Protein AF-A0A937LKW3-F1 (afdb_monomer_lite)

Sequence (77 aa):
MSSSDQIKDLIRTGKKVGYILESDLKKCISDLPIPDQEYIRHTIEGFKIQLITTKKDYDELKYLSGPDAIEFLQNLS

pLDDT: mean 88.68, std 7.1, range [55.19, 95.38]

Radius of gyration: 14.75 Å; chains: 1; bounding box: 40×22×37 Å

Secondary structure (DSSP, 8-state):
--HHHHHHHHHHHHHHHSEEEHHHHHHHHTTS-HHHHHHHHHHHHHTT-EEESSGGG--TTTT--HHHHHHHHHTT-

Foldseek 3Di:
DDLVVQLVVQLVVQLVVQEGEPVSLCVSPVPPPPVVSVVSVVVSVVSSGYHDNDPVRDDPCPPDDPVRVVVVVVVVD

St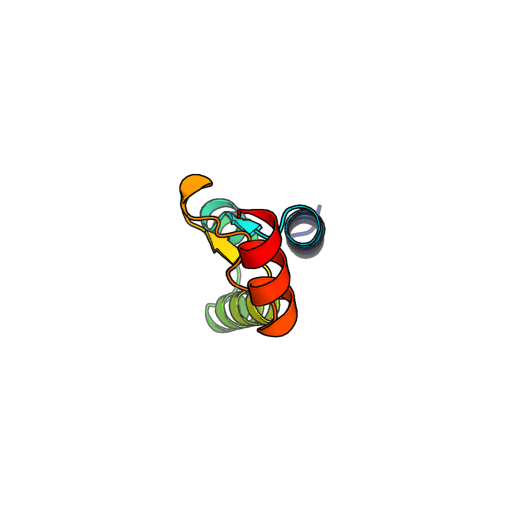ructure (mmCIF, N/CA/C/O backbone):
data_AF-A0A937LKW3-F1
#
_entry.id   AF-A0A937LKW3-F1
#
loop_
_atom_site.group_PDB
_atom_site.id
_atom_site.type_symbol
_atom_site.label_atom_id
_atom_site.label_alt_id
_atom_site.label_comp_id
_atom_site.label_asym_id
_atom_site.label_entity_id
_atom_site.label_seq_id
_atom_site.pdbx_PDB_ins_code
_atom_site.Cartn_x
_atom_site.Cartn_y
_atom_site.Cartn_z
_atom_site.occupancy
_atom_site.B_iso_or_equiv
_atom_site.auth_seq_id
_atom_site.auth_comp_id
_atom_site.auth_asym_id
_atom_site.auth_atom_id
_atom_site.pdbx_PDB_model_num
ATOM 1 N N . MET A 1 1 ? 18.593 -9.108 -0.602 1.00 59.31 1 MET A N 1
ATOM 2 C CA . MET A 1 1 ? 17.123 -9.267 -0.646 1.00 59.31 1 MET A CA 1
ATOM 3 C C . MET A 1 1 ? 16.679 -8.993 -2.065 1.00 59.31 1 MET A C 1
ATOM 5 O O . MET A 1 1 ? 17.223 -8.072 -2.663 1.00 59.31 1 MET A O 1
ATOM 9 N N . SER A 1 2 ? 15.787 -9.810 -2.623 1.00 77.56 2 SER A N 1
ATOM 10 C CA . SER A 1 2 ? 15.253 -9.552 -3.964 1.00 77.56 2 SER A CA 1
ATOM 11 C C . SER A 1 2 ? 14.196 -8.441 -3.909 1.00 77.56 2 SER A C 1
ATOM 13 O O . SER A 1 2 ? 13.563 -8.250 -2.867 1.00 77.56 2 SER A O 1
ATOM 15 N N . SER A 1 3 ? 13.952 -7.739 -5.018 1.00 73.81 3 SER A N 1
ATOM 16 C CA . SER A 1 3 ? 12.872 -6.740 -5.104 1.00 73.81 3 SER A CA 1
ATOM 17 C C . SER A 1 3 ? 11.498 -7.358 -4.796 1.00 73.81 3 SER A C 1
ATOM 19 O O . SER A 1 3 ? 10.631 -6.710 -4.216 1.00 73.81 3 SER A O 1
ATOM 21 N N . SER A 1 4 ? 11.319 -8.655 -5.083 1.00 80.06 4 SER A N 1
ATOM 22 C CA . SER A 1 4 ? 10.108 -9.407 -4.724 1.00 80.06 4 SER A CA 1
ATOM 23 C C . SER A 1 4 ? 9.907 -9.516 -3.210 1.00 80.06 4 SER A C 1
ATOM 25 O O . SER A 1 4 ? 8.778 -9.403 -2.730 1.00 80.06 4 SER A O 1
ATOM 27 N N . ASP A 1 5 ? 10.984 -9.710 -2.446 1.00 86.88 5 ASP A N 1
ATOM 28 C CA . ASP A 1 5 ? 10.905 -9.817 -0.985 1.00 86.88 5 ASP A CA 1
ATOM 29 C C . ASP A 1 5 ? 10.540 -8.469 -0.358 1.00 86.88 5 ASP A C 1
ATOM 31 O O . ASP A 1 5 ? 9.671 -8.408 0.510 1.00 86.88 5 ASP A O 1
ATOM 35 N N . GLN A 1 6 ? 11.118 -7.378 -0.870 1.00 87.81 6 GLN A N 1
ATOM 36 C CA . GLN A 1 6 ? 10.819 -6.019 -0.410 1.00 87.81 6 GLN A CA 1
ATOM 37 C C . GLN A 1 6 ? 9.351 -5.644 -0.640 1.00 87.81 6 GLN A C 1
ATOM 39 O O . GLN A 1 6 ? 8.695 -5.133 0.266 1.00 87.81 6 GLN A O 1
ATOM 44 N N . ILE A 1 7 ? 8.803 -5.960 -1.819 1.00 88.12 7 ILE A N 1
ATOM 45 C CA . ILE A 1 7 ? 7.388 -5.712 -2.130 1.00 88.12 7 ILE A CA 1
ATOM 46 C C . ILE A 1 7 ? 6.480 -6.538 -1.209 1.00 88.12 7 ILE A C 1
ATOM 48 O O . ILE A 1 7 ? 5.497 -6.018 -0.678 1.00 88.12 7 ILE A O 1
ATOM 52 N N . LYS A 1 8 ? 6.805 -7.817 -0.972 1.00 90.31 8 LYS A N 1
ATOM 53 C CA . LYS A 1 8 ? 6.027 -8.675 -0.061 1.00 90.31 8 LYS A CA 1
ATOM 54 C C . LYS A 1 8 ? 6.010 -8.119 1.358 1.00 90.31 8 LYS A C 1
ATOM 56 O O . LYS A 1 8 ? 4.950 -8.102 1.985 1.00 90.31 8 LYS A O 1
ATOM 61 N N . ASP A 1 9 ? 7.151 -7.666 1.859 1.00 91.69 9 ASP A N 1
ATOM 62 C CA . ASP A 1 9 ? 7.251 -7.108 3.206 1.00 91.69 9 ASP A CA 1
ATOM 63 C C . ASP A 1 9 ? 6.540 -5.754 3.322 1.00 91.69 9 ASP A C 1
ATOM 65 O O . ASP A 1 9 ? 5.868 -5.501 4.329 1.00 91.69 9 ASP A O 1
ATOM 69 N N . LEU A 1 10 ? 6.571 -4.937 2.264 1.00 92.69 10 LEU A N 1
ATOM 70 C CA . LEU A 1 10 ? 5.799 -3.697 2.185 1.00 92.69 10 LEU A CA 1
ATOM 71 C C . LEU A 1 10 ? 4.290 -3.975 2.242 1.00 92.69 10 LEU A C 1
ATOM 73 O O . LEU A 1 10 ? 3.587 -3.380 3.056 1.00 92.69 10 LEU A O 1
ATOM 77 N N . ILE A 1 11 ? 3.797 -4.939 1.455 1.00 91.31 11 ILE A N 1
ATOM 78 C CA . ILE A 1 11 ? 2.381 -5.340 1.459 1.00 91.31 11 ILE A CA 1
ATOM 79 C C . ILE A 1 11 ? 1.977 -5.923 2.817 1.00 91.31 11 ILE A C 1
ATOM 81 O O . ILE A 1 11 ? 0.914 -5.591 3.337 1.00 91.31 11 ILE A O 1
ATOM 85 N N . ARG A 1 12 ? 2.812 -6.774 3.429 1.00 93.19 12 ARG A N 1
ATOM 86 C CA . ARG A 1 12 ? 2.548 -7.331 4.770 1.00 93.19 12 ARG A CA 1
ATOM 87 C C . ARG A 1 12 ? 2.431 -6.242 5.825 1.00 93.19 12 ARG A C 1
ATOM 89 O O . ARG A 1 12 ? 1.555 -6.326 6.682 1.00 93.19 12 ARG A O 1
ATOM 96 N N . THR A 1 13 ? 3.310 -5.247 5.767 1.00 91.75 13 THR A N 1
ATOM 97 C CA . THR A 1 13 ? 3.265 -4.099 6.675 1.00 91.75 13 THR A CA 1
ATOM 98 C C . THR A 1 13 ? 1.998 -3.295 6.419 1.00 91.75 13 THR A C 1
ATOM 100 O O . THR A 1 13 ? 1.229 -3.082 7.352 1.00 91.75 13 THR A O 1
ATOM 103 N N . GLY A 1 14 ? 1.708 -2.978 5.155 1.00 91.56 14 GLY A N 1
ATOM 104 C CA . GLY A 1 14 ? 0.505 -2.257 4.750 1.00 91.56 14 GLY A CA 1
ATOM 105 C C . GLY A 1 14 ? -0.794 -2.918 5.200 1.00 91.56 14 GLY A C 1
ATOM 106 O O . GLY A 1 14 ? -1.681 -2.234 5.690 1.00 91.56 14 GLY A O 1
ATOM 107 N N . LYS A 1 15 ? -0.887 -4.254 5.154 1.00 90.75 15 LYS A N 1
ATOM 108 C CA . LYS A 1 15 ? -2.052 -4.992 5.679 1.00 90.75 15 LYS A CA 1
ATOM 109 C C . LYS A 1 15 ? -2.251 -4.843 7.187 1.00 90.75 15 LYS A C 1
ATOM 111 O O . LYS A 1 15 ? -3.378 -4.958 7.650 1.00 90.75 15 LYS A O 1
ATOM 116 N N . LYS A 1 16 ? -1.179 -4.632 7.955 1.00 89.94 16 LYS A N 1
ATOM 117 C CA . LYS A 1 16 ? -1.265 -4.448 9.411 1.00 89.94 16 LYS A CA 1
ATOM 118 C C . LYS A 1 16 ? -1.659 -3.025 9.791 1.00 89.94 16 LYS A C 1
ATOM 120 O O . LYS A 1 16 ? -2.373 -2.856 10.768 1.00 89.94 16 LYS A O 1
ATOM 125 N N . VAL A 1 17 ? -1.162 -2.026 9.057 1.00 90.25 17 VAL A N 1
ATOM 126 C CA . VAL A 1 17 ? -1.390 -0.604 9.375 1.00 90.25 17 VAL A CA 1
ATOM 127 C C . VAL A 1 17 ? -2.516 0.049 8.570 1.00 90.25 17 VAL A C 1
ATOM 129 O O . VAL A 1 17 ? -2.933 1.143 8.919 1.00 90.25 17 VAL A O 1
ATOM 132 N N . GLY A 1 18 ? -2.992 -0.587 7.498 1.00 90.69 18 GLY A N 1
ATOM 133 C CA . GLY A 1 18 ? -4.052 -0.078 6.619 1.00 90.69 18 GLY A CA 1
ATOM 134 C C . GLY A 1 18 ? -3.567 0.768 5.433 1.00 90.69 18 GLY A C 1
ATOM 135 O O . GLY A 1 18 ? -4.353 1.051 4.527 1.00 90.69 18 GLY A O 1
ATOM 136 N N . TYR A 1 19 ? -2.282 1.139 5.379 1.00 94.12 19 TYR A N 1
ATOM 137 C CA . TYR A 1 19 ? -1.726 1.983 4.316 1.00 94.12 19 TYR A CA 1
ATOM 138 C C . TYR A 1 19 ? -0.270 1.665 3.947 1.00 94.12 19 TYR A C 1
ATOM 140 O O . TYR A 1 19 ? 0.475 1.050 4.706 1.00 94.12 19 TYR A O 1
ATOM 148 N N . ILE A 1 20 ? 0.151 2.151 2.780 1.00 95.38 20 ILE A N 1
ATOM 149 C CA . ILE A 1 20 ? 1.525 2.164 2.275 1.00 95.38 20 ILE A CA 1
ATOM 150 C C . ILE A 1 20 ? 1.840 3.580 1.782 1.00 95.38 20 ILE A C 1
ATOM 152 O O . ILE A 1 20 ? 1.029 4.202 1.097 1.00 95.38 20 ILE A O 1
ATOM 156 N N . LEU A 1 21 ? 3.033 4.083 2.107 1.00 95.31 21 LEU A N 1
ATOM 157 C CA . LEU A 1 21 ? 3.516 5.347 1.555 1.00 95.31 21 LEU A CA 1
ATOM 158 C C . LEU A 1 21 ? 3.876 5.171 0.078 1.00 95.31 21 LEU A C 1
ATOM 160 O O . LEU A 1 21 ? 4.656 4.285 -0.280 1.00 95.31 21 LEU A O 1
ATOM 164 N N . GLU A 1 22 ? 3.366 6.051 -0.781 1.00 94.31 22 GLU A N 1
ATOM 165 C CA . GLU A 1 22 ? 3.663 6.015 -2.218 1.00 94.31 22 GLU A CA 1
ATOM 166 C C . GLU A 1 22 ? 5.161 6.109 -2.512 1.00 94.31 22 GLU A C 1
ATOM 168 O O . GLU A 1 22 ? 5.656 5.487 -3.451 1.00 94.31 22 GLU A O 1
ATOM 173 N N . SER A 1 23 ? 5.896 6.871 -1.700 1.00 94.44 23 SER A N 1
ATOM 174 C CA . SER A 1 23 ? 7.346 7.014 -1.821 1.00 94.44 23 SER A CA 1
ATOM 175 C C . SER A 1 23 ? 8.081 5.696 -1.570 1.00 94.44 23 SER A C 1
ATOM 177 O O . SER A 1 23 ? 9.059 5.409 -2.260 1.00 94.44 23 SER A O 1
ATOM 179 N N . ASP A 1 24 ? 7.603 4.878 -0.633 1.00 93.25 24 ASP A N 1
ATOM 180 C CA . ASP A 1 24 ? 8.196 3.579 -0.317 1.00 93.25 24 ASP A CA 1
ATOM 181 C C . ASP A 1 24 ? 7.828 2.531 -1.365 1.00 93.25 24 ASP A C 1
ATOM 183 O O . ASP A 1 24 ? 8.695 1.773 -1.804 1.00 93.25 24 ASP A O 1
ATOM 187 N N . LEU A 1 25 ? 6.584 2.552 -1.857 1.00 93.38 25 LEU A N 1
ATOM 188 C CA . LEU A 1 25 ? 6.189 1.717 -2.988 1.00 93.38 25 LEU A CA 1
ATOM 189 C C . LEU A 1 25 ? 7.018 2.047 -4.232 1.00 93.38 25 LEU A C 1
ATOM 191 O O . LEU A 1 25 ? 7.582 1.142 -4.844 1.00 93.38 25 LEU A O 1
ATOM 195 N N . LYS A 1 26 ? 7.150 3.336 -4.573 1.00 92.88 26 LYS A N 1
ATOM 196 C CA . LYS A 1 26 ? 7.898 3.797 -5.750 1.00 92.88 26 LYS A CA 1
ATOM 197 C C . LYS A 1 26 ? 9.354 3.337 -5.721 1.00 92.88 26 LYS A C 1
ATOM 199 O O . LYS A 1 26 ? 9.861 2.933 -6.757 1.00 92.88 26 LYS A O 1
ATOM 204 N N . LYS A 1 27 ? 10.007 3.344 -4.554 1.00 92.00 27 LYS A N 1
ATOM 205 C CA . LYS A 1 27 ? 11.375 2.814 -4.399 1.00 92.00 27 LYS A CA 1
ATOM 206 C C . LYS A 1 27 ? 11.468 1.309 -4.662 1.00 92.00 27 LYS A C 1
ATOM 208 O O . LYS A 1 27 ? 12.505 0.851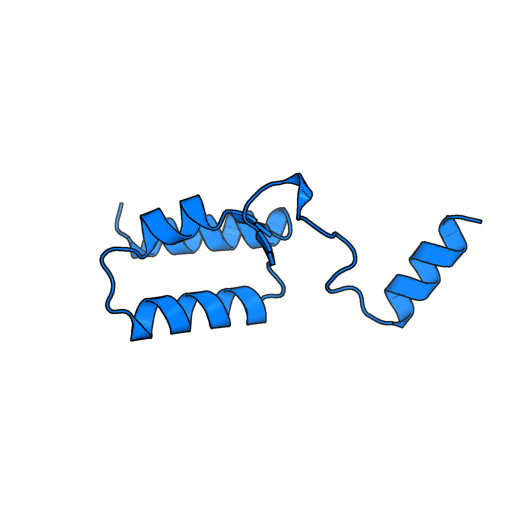 -5.116 1.00 92.00 27 LYS A O 1
ATOM 213 N N . CYS A 1 28 ? 10.416 0.546 -4.359 1.00 90.81 28 CYS A N 1
ATOM 214 C CA . CYS A 1 28 ? 10.418 -0.907 -4.542 1.00 90.81 28 CYS A CA 1
ATOM 215 C C . CYS A 1 28 ? 10.128 -1.332 -5.988 1.00 90.81 28 CYS A C 1
ATOM 217 O O . CYS A 1 28 ? 10.541 -2.417 -6.392 1.00 90.81 28 CYS A O 1
ATOM 219 N N . ILE A 1 29 ? 9.385 -0.513 -6.743 1.00 92.69 29 ILE A N 1
ATOM 220 C CA . ILE A 1 29 ? 8.878 -0.880 -8.076 1.00 92.69 29 ILE A CA 1
ATOM 221 C C . ILE A 1 29 ? 9.437 -0.019 -9.214 1.00 92.69 29 ILE A C 1
ATOM 223 O O . ILE A 1 29 ? 9.085 -0.266 -10.362 1.00 92.69 29 ILE A O 1
ATOM 227 N N . SER A 1 30 ? 10.294 0.974 -8.936 1.00 92.31 30 SER A N 1
ATOM 228 C CA . SER A 1 30 ? 10.811 1.911 -9.952 1.00 92.31 30 SER A CA 1
ATOM 229 C C . SER A 1 30 ? 11.522 1.231 -11.114 1.00 92.31 30 SER A C 1
ATOM 231 O O . SER A 1 30 ? 11.497 1.749 -12.227 1.00 92.31 30 SER A O 1
ATOM 233 N N . ASP A 1 31 ? 12.141 0.085 -10.844 1.00 91.81 31 ASP A N 1
ATOM 234 C CA . ASP A 1 31 ? 12.956 -0.653 -11.808 1.00 91.81 31 ASP A CA 1
ATOM 235 C C . ASP A 1 31 ? 12.112 -1.609 -12.665 1.00 91.81 31 ASP A C 1
ATOM 237 O O . ASP A 1 31 ? 12.622 -2.238 -13.592 1.00 91.81 31 ASP A O 1
ATO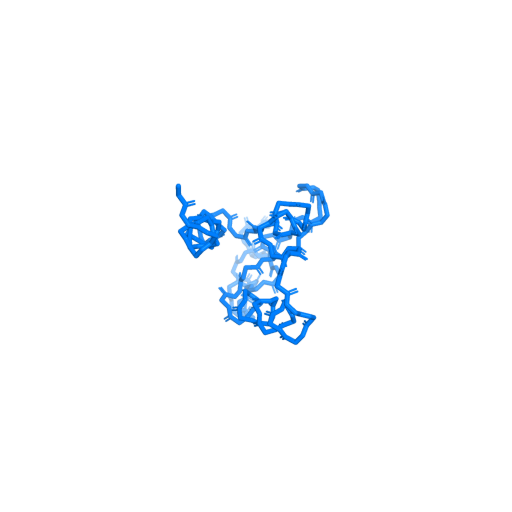M 241 N N . LEU A 1 32 ? 10.816 -1.733 -12.358 1.00 90.62 32 LEU A N 1
ATOM 242 C CA . LEU A 1 32 ? 9.880 -2.553 -13.114 1.00 90.62 32 LEU A CA 1
ATOM 243 C C . LEU A 1 32 ? 9.297 -1.765 -14.298 1.00 90.62 32 LEU A C 1
ATOM 245 O O . LEU A 1 32 ? 9.122 -0.546 -14.207 1.00 90.62 32 LEU A O 1
ATOM 249 N N . PRO A 1 33 ? 8.926 -2.440 -15.396 1.00 94.50 33 PRO A N 1
ATOM 250 C CA . PRO A 1 33 ? 8.139 -1.836 -16.464 1.00 94.50 33 PRO A CA 1
ATOM 251 C C . PRO A 1 33 ? 6.860 -1.176 -15.934 1.00 94.50 33 PRO A C 1
ATOM 253 O O . PRO A 1 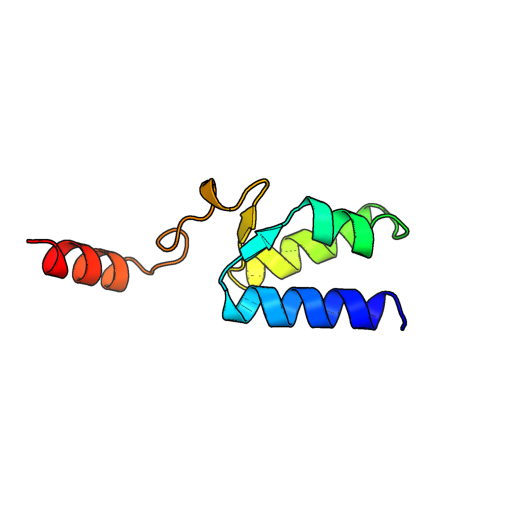33 ? 6.233 -1.677 -15.002 1.00 94.50 33 PRO A O 1
ATOM 256 N N . ILE A 1 34 ? 6.424 -0.083 -16.567 1.00 94.44 34 ILE A N 1
ATOM 257 C CA . ILE A 1 34 ? 5.202 0.639 -16.161 1.00 94.44 34 ILE A CA 1
ATOM 258 C C . ILE A 1 34 ? 3.970 -0.278 -16.022 1.00 94.44 34 ILE A C 1
ATOM 260 O O . ILE A 1 34 ? 3.276 -0.149 -15.015 1.00 94.44 34 ILE A O 1
ATOM 264 N N . PRO A 1 35 ? 3.702 -1.237 -16.934 1.00 95.38 35 PRO A N 1
ATOM 265 C CA . PRO A 1 35 ? 2.571 -2.154 -16.772 1.00 95.38 35 PRO A CA 1
ATOM 266 C C . PRO A 1 35 ? 2.609 -2.954 -15.463 1.00 95.38 35 PRO A C 1
ATOM 268 O O . PRO A 1 35 ? 1.577 -3.134 -14.818 1.00 95.38 35 PRO A O 1
ATOM 271 N N . ASP A 1 36 ? 3.797 -3.383 -15.036 1.00 92.62 36 ASP A N 1
ATOM 272 C CA . ASP A 1 36 ? 3.974 -4.146 -13.800 1.00 92.62 36 ASP A CA 1
ATOM 273 C C . ASP A 1 36 ? 3.791 -3.251 -12.569 1.00 92.62 36 ASP A C 1
ATOM 275 O O . ASP A 1 36 ? 3.217 -3.677 -11.565 1.00 92.62 36 ASP A O 1
ATOM 279 N N . GLN A 1 37 ? 4.228 -1.989 -12.649 1.00 93.75 37 GLN A N 1
ATOM 280 C CA . GLN A 1 37 ? 4.003 -1.013 -11.583 1.00 93.75 37 GLN A CA 1
ATOM 281 C C . GLN A 1 37 ? 2.507 -0.767 -11.352 1.00 93.75 37 GLN A C 1
ATOM 283 O O . GLN A 1 37 ? 2.051 -0.800 -10.207 1.00 93.75 37 GLN A O 1
ATOM 288 N N . GLU A 1 38 ? 1.741 -0.568 -12.428 1.00 94.50 38 GLU A N 1
ATOM 289 C CA . GLU A 1 38 ? 0.288 -0.377 -12.357 1.00 94.50 38 GLU A CA 1
ATOM 290 C C . GLU A 1 38 ? -0.425 -1.634 -11.848 1.00 94.50 38 GLU A C 1
ATOM 292 O O . GLU A 1 38 ? -1.284 -1.552 -10.968 1.00 94.50 38 GLU A O 1
ATOM 297 N N . TYR A 1 39 ? -0.009 -2.820 -12.304 1.00 93.31 39 TYR A N 1
ATOM 298 C CA . TYR A 1 39 ? -0.533 -4.085 -11.786 1.00 93.31 39 TYR A CA 1
ATOM 299 C C . TYR A 1 39 ? -0.351 -4.207 -10.264 1.00 93.31 39 TYR A C 1
ATOM 301 O O . TYR A 1 39 ? -1.278 -4.598 -9.545 1.00 93.31 39 TYR A O 1
ATOM 309 N N . ILE A 1 40 ? 0.824 -3.837 -9.747 1.00 92.12 40 ILE A N 1
ATOM 310 C CA . ILE A 1 40 ? 1.101 -3.860 -8.307 1.00 92.12 40 ILE A CA 1
ATOM 311 C C . ILE A 1 40 ? 0.227 -2.839 -7.568 1.00 92.12 40 ILE A C 1
ATOM 313 O O . ILE A 1 40 ? -0.344 -3.185 -6.533 1.00 92.12 40 ILE A O 1
ATOM 317 N N . ARG A 1 41 ? 0.077 -1.614 -8.092 1.00 93.94 41 ARG A N 1
ATOM 318 C CA . ARG A 1 41 ? -0.790 -0.580 -7.496 1.00 93.94 41 ARG A CA 1
ATOM 319 C C . ARG A 1 41 ? -2.235 -1.062 -7.377 1.00 93.94 41 ARG A C 1
ATOM 321 O O . ARG A 1 41 ? -2.782 -1.051 -6.276 1.00 93.94 41 ARG A O 1
ATOM 328 N N . HIS A 1 42 ? -2.807 -1.584 -8.460 1.00 93.12 42 HIS A N 1
ATOM 329 C CA . HIS A 1 42 ? -4.165 -2.131 -8.454 1.00 93.12 42 HIS A CA 1
ATOM 330 C C . HIS A 1 42 ? -4.318 -3.323 -7.507 1.00 93.12 42 HIS A C 1
ATOM 332 O O . HIS A 1 42 ? -5.330 -3.458 -6.821 1.00 93.12 42 HIS A O 1
ATOM 338 N N . THR A 1 43 ? -3.296 -4.176 -7.419 1.00 91.50 43 THR A N 1
ATOM 339 C CA . THR A 1 43 ? -3.295 -5.302 -6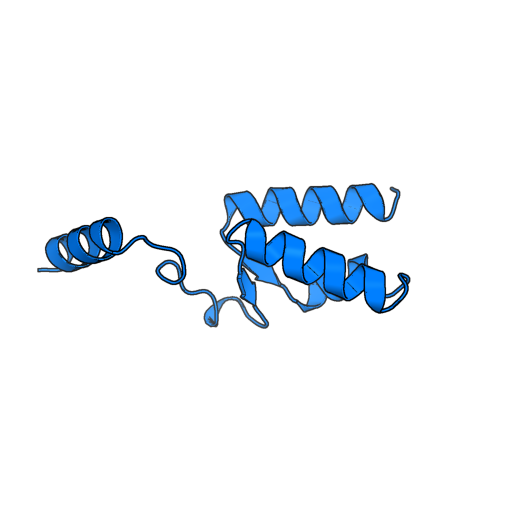.478 1.00 91.50 43 THR A CA 1
ATOM 340 C C . THR A 1 43 ? -3.331 -4.817 -5.022 1.00 91.50 43 THR A C 1
ATOM 342 O O . THR A 1 43 ? -4.055 -5.383 -4.202 1.00 91.50 43 THR A O 1
ATOM 345 N N . ILE A 1 44 ? -2.582 -3.760 -4.685 1.00 92.75 44 ILE A N 1
ATOM 346 C CA . ILE A 1 44 ? -2.573 -3.157 -3.342 1.00 92.75 44 ILE A CA 1
ATOM 347 C C . ILE A 1 44 ? -3.944 -2.562 -2.999 1.00 92.75 44 ILE A C 1
ATOM 349 O O . ILE A 1 44 ? -4.467 -2.829 -1.914 1.00 92.75 44 ILE A O 1
ATOM 353 N N . GLU A 1 45 ? -4.559 -1.829 -3.929 1.00 88.19 45 GLU A N 1
ATOM 354 C CA . GLU A 1 45 ? -5.917 -1.303 -3.752 1.00 88.19 45 GLU A CA 1
ATOM 355 C C . GLU A 1 45 ? -6.949 -2.423 -3.566 1.00 88.19 45 GLU A C 1
ATOM 357 O O . GLU A 1 45 ? -7.809 -2.331 -2.689 1.00 88.19 45 GLU A O 1
ATOM 362 N N . GLY A 1 46 ? -6.824 -3.522 -4.319 1.00 90.19 46 GLY A N 1
ATOM 363 C CA . GLY A 1 46 ? -7.667 -4.712 -4.171 1.00 90.19 46 GLY A CA 1
ATOM 364 C C . GLY A 1 46 ? -7.562 -5.373 -2.791 1.00 90.19 46 GLY A C 1
ATOM 365 O O . GLY A 1 46 ? -8.520 -5.987 -2.320 1.00 90.19 46 GLY A O 1
ATOM 366 N N . PHE A 1 47 ? -6.436 -5.200 -2.091 1.00 90.25 47 PHE A N 1
ATOM 367 C CA . PHE A 1 47 ? -6.282 -5.620 -0.696 1.00 90.25 47 PHE A CA 1
ATOM 368 C C . PHE A 1 47 ? -6.857 -4.636 0.325 1.00 90.25 47 PHE A C 1
ATOM 370 O O . PHE A 1 47 ? -6.693 -4.876 1.521 1.00 90.25 47 PHE A O 1
ATOM 377 N N . LYS A 1 48 ? -7.524 -3.562 -0.117 1.00 90.56 48 LYS A N 1
ATOM 378 C CA . LYS A 1 48 ? -8.016 -2.480 0.747 1.00 90.56 48 LYS A CA 1
ATOM 379 C C . LYS A 1 48 ? -6.888 -1.841 1.567 1.00 90.56 48 LYS A C 1
ATOM 381 O O . LYS A 1 48 ? -7.062 -1.508 2.735 1.00 90.56 48 LYS A O 1
ATOM 386 N N . ILE A 1 49 ? -5.712 -1.696 0.958 1.00 94.00 49 ILE A N 1
ATOM 387 C CA . ILE A 1 49 ? -4.579 -0.976 1.542 1.00 94.00 49 ILE A CA 1
ATOM 388 C C . ILE A 1 49 ? -4.487 0.373 0.838 1.00 94.00 49 ILE A C 1
ATOM 390 O O . ILE A 1 49 ? -4.459 0.435 -0.391 1.00 94.00 49 ILE A O 1
ATOM 394 N N . GLN A 1 50 ? -4.423 1.456 1.604 1.00 93.38 50 GLN A N 1
ATOM 395 C CA . GLN A 1 50 ? -4.373 2.798 1.028 1.00 93.38 50 GLN A CA 1
ATOM 396 C C . GLN A 1 50 ? -2.972 3.136 0.550 1.00 93.38 50 GLN A C 1
ATOM 398 O O . GLN A 1 50 ? -2.014 3.020 1.309 1.00 93.38 50 GLN A O 1
ATOM 403 N N . LEU A 1 51 ? -2.855 3.622 -0.680 1.00 94.12 51 LEU A N 1
ATOM 404 C CA . LEU A 1 51 ? -1.664 4.334 -1.121 1.00 94.12 51 LEU A CA 1
ATOM 405 C C . LEU A 1 51 ? -1.808 5.794 -0.702 1.00 94.12 51 LEU A C 1
ATOM 407 O O . LEU A 1 51 ? -2.729 6.472 -1.154 1.00 94.12 51 LEU A O 1
ATOM 411 N N . ILE A 1 52 ? -0.938 6.250 0.198 1.00 94.31 52 ILE A N 1
ATOM 412 C CA . ILE A 1 52 ? -0.985 7.610 0.743 1.00 94.31 52 ILE A CA 1
ATOM 413 C C . ILE A 1 52 ? 0.337 8.332 0.506 1.00 94.31 52 ILE A C 1
ATOM 415 O O . ILE A 1 52 ? 1.414 7.731 0.554 1.00 94.31 52 ILE A O 1
ATOM 419 N N . THR A 1 53 ? 0.277 9.639 0.282 1.00 93.75 53 THR A N 1
ATOM 420 C CA . THR A 1 53 ? 1.483 10.457 0.118 1.00 93.75 53 THR A CA 1
ATOM 421 C C . THR A 1 53 ? 2.091 10.797 1.480 1.00 93.75 53 THR A C 1
ATOM 423 O O . THR A 1 53 ? 3.310 10.737 1.660 1.00 93.75 53 THR A O 1
ATOM 426 N N . THR A 1 54 ? 1.248 11.096 2.471 1.00 92.94 54 THR A N 1
ATOM 427 C CA . THR A 1 54 ? 1.646 11.367 3.854 1.00 92.94 54 THR A CA 1
ATOM 428 C C . THR A 1 54 ? 0.739 10.638 4.839 1.00 92.94 54 THR A C 1
ATOM 430 O O . THR A 1 54 ? -0.405 10.327 4.535 1.00 92.94 54 THR A O 1
ATOM 433 N N . LYS A 1 55 ? 1.211 10.419 6.074 1.00 89.56 55 LYS A N 1
ATOM 434 C CA . LYS A 1 55 ? 0.415 9.766 7.133 1.00 89.56 55 LYS A CA 1
ATOM 435 C C . LYS A 1 55 ? -0.889 10.494 7.482 1.00 89.56 55 LYS A C 1
ATOM 437 O O . LYS A 1 55 ? -1.762 9.883 8.077 1.00 89.56 55 LYS A O 1
ATOM 442 N N . LYS A 1 56 ? -1.003 11.786 7.158 1.00 91.12 56 LYS A N 1
ATOM 443 C CA . LYS A 1 56 ? -2.220 12.577 7.396 1.00 91.12 56 LYS A CA 1
ATOM 444 C C . LYS A 1 56 ? -3.328 12.262 6.395 1.00 91.12 56 LYS A C 1
ATOM 446 O O . LYS A 1 56 ? -4.482 12.523 6.695 1.00 91.12 56 LYS A O 1
ATOM 451 N N . ASP A 1 57 ? -2.966 11.707 5.243 1.00 91.19 57 ASP A N 1
ATOM 452 C CA . ASP A 1 57 ? -3.910 11.347 4.184 1.00 91.19 57 ASP A CA 1
ATOM 453 C C . ASP A 1 57 ? -4.526 9.960 4.426 1.00 91.19 57 ASP A C 1
ATOM 455 O O . ASP A 1 57 ? -5.326 9.484 3.625 1.00 91.19 57 ASP A O 1
ATOM 459 N N . TYR A 1 58 ? -4.124 9.287 5.510 1.00 92.38 58 TYR A N 1
ATOM 460 C CA . TYR A 1 58 ? -4.703 8.018 5.912 1.00 92.38 58 TYR A CA 1
ATOM 461 C C . TYR A 1 58 ? -6.095 8.229 6.503 1.00 92.38 58 TYR A C 1
ATOM 463 O O . TYR A 1 58 ? -6.253 8.933 7.500 1.00 92.38 58 TYR A O 1
ATOM 471 N N . ASP A 1 59 ? -7.082 7.573 5.902 1.00 90.00 59 ASP A N 1
ATOM 472 C CA . ASP A 1 59 ? -8.470 7.596 6.350 1.00 90.00 59 ASP A CA 1
ATOM 473 C C . ASP A 1 59 ? -8.900 6.197 6.800 1.00 90.00 59 ASP A C 1
ATOM 475 O O . ASP A 1 59 ? -9.258 5.356 5.979 1.00 90.00 59 ASP A O 1
ATOM 479 N N . GLU A 1 60 ? -8.897 5.933 8.106 1.00 83.81 60 GLU A N 1
ATOM 480 C CA . GLU A 1 60 ? -9.296 4.637 8.685 1.00 83.81 60 GLU A CA 1
ATOM 481 C C . GLU A 1 60 ? -10.689 4.162 8.236 1.00 83.81 60 GLU A C 1
ATOM 483 O O . GLU A 1 60 ? -10.967 2.961 8.248 1.00 83.81 60 GLU A O 1
ATOM 488 N N . LEU A 1 61 ? -11.548 5.080 7.780 1.00 84.81 61 LEU A N 1
ATOM 489 C CA . LEU A 1 61 ? -12.927 4.801 7.401 1.00 84.81 61 LEU A CA 1
ATOM 490 C C . LEU A 1 61 ? -13.093 4.477 5.909 1.00 84.81 61 LEU A C 1
ATOM 492 O O . LEU A 1 61 ? -14.131 3.941 5.520 1.00 84.81 61 LEU A O 1
ATOM 496 N N . LYS A 1 62 ? -12.080 4.735 5.066 1.00 86.00 62 LYS A N 1
ATOM 497 C CA . LYS A 1 62 ? -12.170 4.640 3.591 1.00 86.00 62 LYS A CA 1
ATOM 498 C C . LYS A 1 62 ? -12.711 3.305 3.076 1.00 86.00 62 LYS A C 1
ATOM 500 O O . LYS A 1 62 ? -13.336 3.255 2.018 1.00 86.00 62 LYS A O 1
ATOM 505 N N . TYR A 1 63 ? -12.423 2.215 3.786 1.00 84.56 63 TYR A N 1
ATOM 506 C CA . TYR A 1 63 ? -12.814 0.860 3.392 1.00 84.56 63 TYR A CA 1
ATOM 507 C C . TYR A 1 63 ? -13.807 0.192 4.347 1.00 84.56 63 TYR A C 1
ATOM 509 O O . TYR A 1 63 ? -14.045 -1.016 4.204 1.00 84.56 63 TYR A O 1
ATOM 517 N N . LEU A 1 64 ? -14.380 0.946 5.294 1.00 83.56 64 LEU A N 1
ATOM 518 C CA . LEU A 1 64 ? -15.460 0.444 6.138 1.00 83.56 64 LEU A CA 1
ATOM 519 C C . LEU A 1 64 ? -16.667 0.081 5.280 1.00 83.56 64 LEU A C 1
ATOM 521 O O . LEU A 1 64 ? -16.992 0.750 4.294 1.00 83.56 64 LEU A O 1
ATOM 525 N N . SER A 1 65 ? -17.339 -1.003 5.658 1.00 81.81 65 SER A N 1
ATOM 526 C CA . SER A 1 65 ? -18.638 -1.297 5.072 1.00 81.81 65 SER A CA 1
ATOM 527 C C . SER A 1 65 ? -19.683 -0.310 5.608 1.00 81.81 65 SER A C 1
ATOM 529 O O . SER A 1 65 ? -19.501 0.293 6.664 1.00 81.81 65 SER A O 1
ATOM 531 N N . GLY A 1 66 ? -20.793 -0.138 4.886 1.00 82.00 66 GLY A N 1
ATOM 532 C CA . GLY A 1 66 ? -21.895 0.720 5.339 1.00 82.00 66 GLY A CA 1
ATOM 533 C C . GLY A 1 66 ? -22.363 0.410 6.773 1.00 82.00 66 GLY A C 1
ATOM 534 O O . GLY A 1 66 ? -22.480 1.343 7.563 1.00 82.00 66 GLY A O 1
ATOM 535 N N . PRO A 1 67 ? -22.580 -0.870 7.138 1.00 84.81 67 PRO A N 1
ATOM 536 C CA . PRO A 1 67 ? -22.876 -1.257 8.517 1.00 84.81 67 PRO A CA 1
ATOM 537 C C . PRO A 1 67 ? -21.806 -0.827 9.530 1.00 84.81 67 PRO A C 1
ATOM 539 O O . PRO A 1 67 ? -22.154 -0.205 10.531 1.00 84.81 67 PRO A O 1
ATOM 542 N N . ASP A 1 68 ? -20.523 -1.075 9.247 1.00 84.50 68 ASP A N 1
ATOM 543 C CA . ASP A 1 68 ? -19.433 -0.726 10.174 1.00 84.50 68 ASP A CA 1
ATOM 544 C C . ASP A 1 68 ? -19.313 0.798 10.357 1.00 84.50 68 ASP A C 1
ATOM 546 O O . ASP A 1 68 ? -19.037 1.292 11.449 1.00 84.50 68 ASP A O 1
ATOM 550 N N . ALA A 1 69 ? -19.560 1.566 9.290 1.00 82.06 69 ALA A N 1
ATOM 551 C CA . ALA A 1 69 ? -19.570 3.024 9.347 1.00 82.06 69 ALA A CA 1
ATOM 552 C C . ALA A 1 69 ? -20.721 3.558 10.220 1.00 82.06 69 ALA A C 1
ATOM 554 O O . ALA A 1 69 ? -20.530 4.515 10.969 1.00 82.06 69 ALA A O 1
ATOM 555 N N . ILE A 1 70 ? -21.906 2.936 10.157 1.00 83.56 70 ILE A N 1
ATOM 556 C CA . ILE A 1 70 ? -23.052 3.297 11.008 1.00 83.56 70 ILE A CA 1
ATOM 557 C C . ILE A 1 70 ? -22.745 3.000 12.480 1.00 83.56 70 ILE A C 1
ATOM 559 O O . ILE A 1 70 ? -22.990 3.857 13.327 1.00 83.56 70 ILE A O 1
ATOM 563 N N . GLU A 1 71 ? -22.187 1.826 12.783 1.00 86.75 71 GLU A N 1
ATOM 564 C CA . GLU A 1 71 ? -21.796 1.451 14.149 1.00 86.75 71 GLU A CA 1
ATOM 565 C C . GLU A 1 71 ? -20.747 2.417 14.720 1.00 86.75 71 GLU A C 1
ATOM 567 O O . GLU A 1 71 ? -20.878 2.894 15.848 1.00 86.75 71 GLU A O 1
ATOM 572 N N . PHE A 1 72 ? -19.740 2.780 13.922 1.00 82.12 72 PHE A N 1
ATOM 573 C CA . PHE A 1 72 ? -18.739 3.770 14.315 1.00 82.12 72 PHE A CA 1
ATOM 574 C C . PHE A 1 72 ? -19.368 5.132 14.654 1.00 82.12 72 PHE A C 1
ATOM 576 O O . PHE A 1 72 ? -19.067 5.701 15.701 1.00 82.12 72 PHE A O 1
ATOM 583 N N . LEU A 1 73 ? -20.278 5.638 13.811 1.00 83.31 73 LEU A N 1
ATOM 584 C CA . LEU A 1 73 ? -20.968 6.914 14.044 1.00 83.31 73 LEU A CA 1
ATOM 585 C C . LEU A 1 73 ? -21.851 6.894 15.300 1.00 83.31 73 LEU A C 1
ATOM 587 O O . LEU A 1 73 ? -21.936 7.899 16.003 1.00 83.31 73 LEU A O 1
ATOM 591 N N . GLN A 1 74 ? -22.494 5.763 15.596 1.00 83.75 74 GLN A N 1
ATOM 592 C CA . GLN A 1 74 ? -23.328 5.607 16.790 1.00 83.75 74 GLN A CA 1
ATOM 593 C C . GLN A 1 74 ? -22.507 5.598 18.084 1.00 83.75 74 GLN A C 1
ATOM 595 O O . GLN A 1 74 ? -22.970 6.130 19.086 1.00 83.75 74 GLN A O 1
ATOM 600 N N . ASN A 1 75 ? -21.281 5.069 18.054 1.00 80.62 75 ASN A N 1
ATOM 601 C CA . ASN A 1 75 ? -20.365 5.077 19.201 1.00 80.62 75 ASN A CA 1
ATOM 602 C C . ASN A 1 75 ? -19.720 6.452 19.483 1.00 80.62 75 ASN A C 1
ATOM 604 O O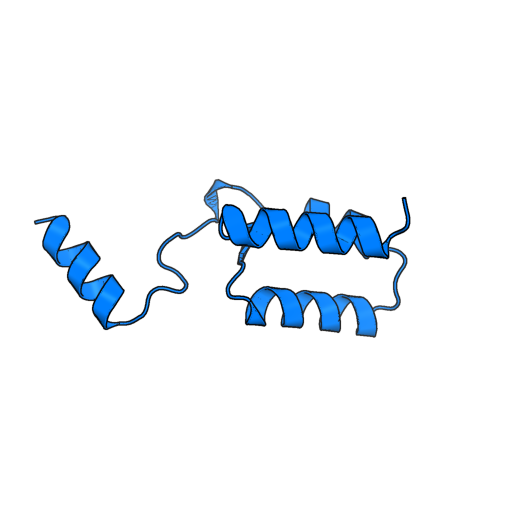 . ASN A 1 75 ? -19.014 6.602 20.479 1.00 80.62 75 ASN A O 1
ATOM 608 N N . LEU A 1 76 ? -19.930 7.445 18.611 1.00 76.38 76 LEU A N 1
ATOM 609 C CA . LEU A 1 76 ? -19.461 8.825 18.791 1.00 76.38 76 LEU A CA 1
ATOM 610 C C . LEU A 1 76 ? -20.515 9.758 19.424 1.00 76.38 76 LEU A C 1
ATOM 612 O O . LEU A 1 76 ? -20.177 10.902 19.731 1.00 76.38 76 LEU A O 1
ATOM 616 N N . SER A 1 77 ? -21.769 9.304 19.566 1.00 55.19 77 SER A N 1
ATOM 617 C CA . SER A 1 77 ? -22.863 10.026 20.252 1.00 55.19 77 SER A CA 1
ATOM 618 C C . SER A 1 77 ? -22.903 9.716 21.743 1.00 55.19 77 SER A C 1
ATOM 620 O O . SER A 1 77 ? -23.248 10.646 22.505 1.00 55.19 77 SER A O 1
#